Protein AF-A0A1B1I0W5-F1 (afdb_monomer_lite)

Foldseek 3Di:
DDDPVRVVVVVVVVVVVVVVVVVVVVVVVVVVVVVVVVLVLVLCVVVVDPSVPVVVVVVVVVVLVVCVVVVVVVSVVVVVVVVVVSCVVCVPSPCVVVVVVVVVVVVPPDPPDPDPDDDDDDDD

Structure (mmCIF, N/CA/C/O backbone):
data_AF-A0A1B1I0W5-F1
#
_entry.id   AF-A0A1B1I0W5-F1
#
loop_
_atom_site.group_PDB
_atom_site.id
_atom_site.type_symbol
_atom_site.label_atom_id
_atom_site.label_alt_id
_atom_site.label_comp_id
_atom_site.label_asym_id
_atom_site.label_entity_id
_atom_site.label_seq_id
_atom_site.pdbx_PDB_ins_code
_atom_site.Cartn_x
_atom_site.Cartn_y
_atom_site.Cartn_z
_atom_site.occupancy
_atom_site.B_iso_or_equiv
_atom_site.auth_seq_id
_atom_site.auth_comp_id
_atom_site.auth_asym_id
_atom_site.auth_atom_id
_atom_site.pdbx_PDB_model_num
ATOM 1 N N . MET A 1 1 ? 25.010 18.309 -41.203 1.00 55.81 1 MET A N 1
ATOM 2 C CA . MET A 1 1 ? 23.839 17.444 -40.938 1.00 55.81 1 MET A CA 1
ATOM 3 C C . MET A 1 1 ? 24.348 16.076 -40.510 1.00 55.81 1 MET A C 1
ATOM 5 O O . MET A 1 1 ? 25.310 15.611 -41.110 1.00 55.81 1 MET A O 1
ATOM 9 N N . ALA A 1 2 ? 23.800 15.475 -39.451 1.00 66.06 2 ALA A N 1
ATOM 10 C CA . ALA A 1 2 ? 24.228 14.136 -39.033 1.00 66.06 2 ALA A CA 1
ATOM 11 C C . ALA A 1 2 ? 23.873 13.107 -40.121 1.00 66.06 2 ALA A C 1
ATOM 13 O O . ALA A 1 2 ? 22.837 13.233 -40.768 1.00 66.06 2 ALA A O 1
ATOM 14 N N . SER A 1 3 ? 24.729 12.109 -40.341 1.00 87.88 3 SER A N 1
ATOM 15 C CA . SER A 1 3 ? 24.441 11.028 -41.295 1.00 87.88 3 SER A CA 1
ATOM 16 C C . SER A 1 3 ? 23.278 10.168 -40.780 1.00 87.88 3 SER A C 1
ATOM 18 O O . SER A 1 3 ? 23.165 9.957 -39.573 1.00 87.88 3 SER A O 1
ATOM 20 N N . LEU A 1 4 ? 22.436 9.638 -41.672 1.00 87.75 4 LEU A N 1
ATOM 21 C CA . LEU A 1 4 ? 21.276 8.800 -41.326 1.00 87.75 4 LEU 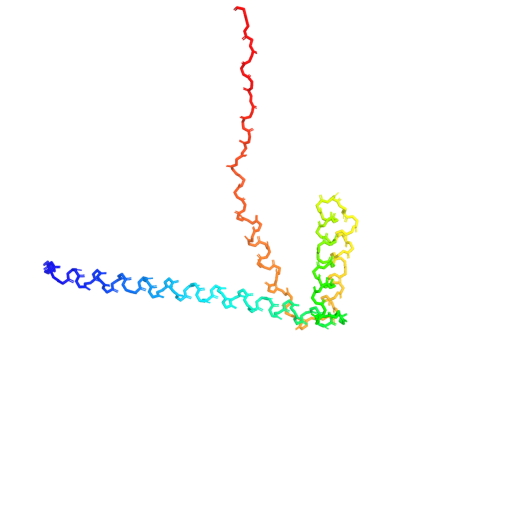A CA 1
ATOM 22 C C . LEU A 1 4 ? 21.667 7.627 -40.407 1.00 87.75 4 LEU A C 1
ATOM 24 O O . LEU A 1 4 ? 21.051 7.419 -39.366 1.00 87.75 4 LEU A O 1
ATOM 28 N N . LYS A 1 5 ? 22.814 6.993 -40.678 1.00 88.25 5 LYS A N 1
ATOM 29 C CA . LYS A 1 5 ? 23.395 5.926 -39.843 1.00 88.25 5 LYS A CA 1
ATOM 30 C C . LYS A 1 5 ? 23.762 6.388 -38.423 1.00 88.25 5 LYS A C 1
ATOM 32 O O . LYS A 1 5 ? 23.702 5.619 -37.465 1.00 88.25 5 LYS A O 1
ATOM 37 N N . GLN A 1 6 ? 24.170 7.649 -38.261 1.00 89.25 6 GLN A N 1
ATOM 38 C CA . GLN A 1 6 ? 24.437 8.231 -36.941 1.00 89.25 6 GLN A CA 1
ATOM 39 C C . GLN A 1 6 ? 23.136 8.523 -36.187 1.00 89.25 6 GLN A C 1
ATOM 41 O O . GLN A 1 6 ? 23.121 8.415 -34.961 1.00 89.25 6 GLN A O 1
ATOM 46 N N . MET A 1 7 ? 22.059 8.880 -36.893 1.00 91.88 7 MET A N 1
ATOM 47 C CA . MET A 1 7 ? 20.742 9.085 -36.288 1.00 91.88 7 MET A CA 1
ATOM 48 C C . MET A 1 7 ? 20.108 7.761 -35.853 1.00 91.88 7 MET A C 1
ATOM 50 O O . MET A 1 7 ? 19.666 7.674 -34.713 1.00 91.88 7 MET A O 1
ATOM 54 N N . GLU A 1 8 ? 20.163 6.714 -36.680 1.00 90.94 8 GLU A N 1
ATOM 55 C CA . GLU A 1 8 ? 19.688 5.364 -36.327 1.00 90.94 8 GLU A CA 1
ATOM 56 C C . GLU A 1 8 ? 20.392 4.826 -35.076 1.00 90.94 8 GLU A C 1
ATOM 58 O O . GLU A 1 8 ? 19.743 4.453 -34.101 1.00 90.94 8 GLU A O 1
ATOM 63 N N . LYS A 1 9 ? 21.729 4.905 -35.033 1.00 93.50 9 LYS A N 1
ATOM 64 C CA . LYS A 1 9 ? 22.504 4.479 -33.858 1.00 93.50 9 LYS A CA 1
ATOM 65 C C . LYS A 1 9 ? 22.151 5.279 -32.598 1.00 93.50 9 LYS A C 1
ATOM 67 O O . LYS A 1 9 ? 22.168 4.743 -31.489 1.00 93.50 9 LYS A O 1
ATOM 72 N N . ARG A 1 10 ? 21.865 6.579 -32.735 1.00 92.50 10 ARG A N 1
ATOM 73 C CA . ARG A 1 10 ? 21.409 7.413 -31.610 1.00 92.50 10 ARG A CA 1
ATOM 74 C C . ARG A 1 10 ? 20.017 6.996 -31.150 1.00 92.50 10 ARG A C 1
ATOM 76 O O . ARG A 1 10 ? 19.811 6.893 -29.945 1.00 92.50 10 ARG A O 1
ATOM 83 N N . TRP A 1 11 ? 19.108 6.725 -32.079 1.00 93.75 11 TRP A N 1
ATOM 84 C CA . TRP A 1 11 ? 17.753 6.277 -31.777 1.00 93.75 11 TRP A CA 1
ATOM 85 C C . TRP A 1 11 ? 17.746 4.930 -31.046 1.00 93.75 11 TRP A C 1
ATOM 87 O O . TRP A 1 11 ? 17.130 4.821 -29.989 1.00 93.75 11 TRP A O 1
ATOM 97 N N . GLU A 1 12 ? 18.512 3.942 -31.516 1.00 94.44 12 GLU A N 1
ATOM 98 C CA . GLU A 1 12 ? 18.644 2.644 -30.838 1.00 94.44 12 GLU A CA 1
ATOM 99 C C . GLU A 1 12 ? 19.188 2.788 -29.412 1.00 94.44 12 GLU A C 1
ATOM 101 O O . GLU A 1 12 ? 18.680 2.173 -28.474 1.00 94.44 12 GLU A O 1
ATOM 106 N N . ASN A 1 13 ? 20.205 3.634 -29.225 1.00 95.69 13 ASN A N 1
ATOM 107 C CA . ASN A 1 13 ? 20.758 3.900 -27.900 1.00 95.69 13 ASN A CA 1
ATOM 108 C C . ASN A 1 13 ? 19.749 4.592 -26.977 1.00 95.69 13 ASN A C 1
ATOM 110 O O . ASN A 1 13 ? 19.685 4.258 -25.795 1.00 95.69 13 ASN A O 1
ATOM 114 N N . LEU A 1 14 ? 18.975 5.552 -27.489 1.00 94.56 14 LEU A N 1
ATOM 115 C CA . LEU A 1 14 ? 17.928 6.220 -26.713 1.00 94.56 14 LEU A CA 1
ATOM 116 C C . LEU A 1 14 ? 16.825 5.237 -26.317 1.00 94.56 14 LEU A C 1
ATOM 118 O O . LEU A 1 14 ? 16.438 5.206 -25.152 1.00 94.56 14 LEU A O 1
ATOM 122 N N . ARG A 1 15 ? 16.398 4.377 -27.244 1.00 95.19 15 ARG A N 1
ATOM 123 C CA . ARG A 1 15 ? 15.404 3.337 -26.976 1.00 95.19 15 ARG A CA 1
ATOM 124 C C . ARG A 1 15 ? 15.870 2.364 -25.893 1.00 95.19 15 ARG A C 1
ATOM 126 O O . ARG A 1 15 ? 15.134 2.123 -24.943 1.00 95.19 15 ARG A O 1
ATOM 133 N N . ARG A 1 16 ? 17.114 1.876 -25.963 1.00 95.62 16 ARG A N 1
ATOM 134 C CA . ARG A 1 16 ? 17.682 1.004 -24.916 1.00 95.62 16 ARG A CA 1
ATOM 135 C C . ARG A 1 16 ? 17.720 1.681 -23.547 1.00 95.62 16 ARG A C 1
ATOM 137 O O . ARG A 1 16 ? 17.417 1.045 -22.545 1.00 95.62 16 ARG A O 1
ATOM 144 N N . LYS A 1 17 ? 18.077 2.970 -23.493 1.00 95.19 17 LYS A N 1
ATOM 145 C CA . LYS A 1 17 ? 18.058 3.740 -22.239 1.00 95.19 17 LYS A CA 1
ATOM 146 C C . LYS A 1 17 ? 16.642 3.887 -21.687 1.00 95.19 17 LYS A C 1
ATOM 148 O O . LYS A 1 17 ? 16.456 3.745 -20.486 1.00 95.19 17 LYS A O 1
ATOM 153 N N . GLN A 1 18 ? 15.658 4.133 -22.550 1.00 95.25 18 GLN A N 1
ATOM 154 C CA . GLN A 1 18 ? 14.255 4.211 -22.152 1.00 95.25 18 GLN A CA 1
ATOM 155 C C . GLN A 1 18 ? 13.754 2.872 -21.596 1.00 95.25 18 GLN A C 1
ATOM 157 O O . GLN A 1 18 ? 13.120 2.850 -20.545 1.00 95.25 18 GLN A O 1
ATOM 162 N N . GLU A 1 19 ? 14.069 1.757 -22.256 1.00 96.31 19 GLU A N 1
ATOM 163 C CA . GLU A 1 19 ? 13.698 0.414 -21.795 1.00 96.31 19 GLU A CA 1
ATOM 164 C C . GLU A 1 19 ? 14.352 0.077 -20.444 1.00 96.31 19 GLU A C 1
ATOM 166 O O . GLU A 1 19 ? 13.673 -0.416 -19.542 1.00 96.31 19 GLU A O 1
ATOM 171 N N . ALA A 1 20 ? 15.636 0.403 -20.262 1.00 95.88 20 ALA A N 1
ATOM 172 C CA . ALA A 1 20 ? 16.333 0.225 -18.987 1.00 95.88 20 ALA A CA 1
ATOM 173 C C . ALA A 1 20 ? 15.700 1.066 -17.866 1.00 95.88 20 ALA A C 1
ATOM 175 O O . ALA A 1 20 ? 15.4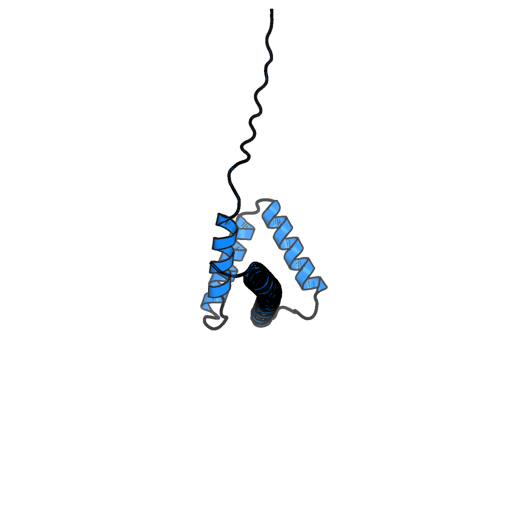08 0.544 -16.792 1.00 95.88 20 ALA A O 1
ATOM 176 N N . LEU A 1 21 ? 15.402 2.339 -18.142 1.00 95.31 21 LEU A N 1
ATOM 177 C CA . LEU A 1 21 ? 14.762 3.232 -17.178 1.00 95.31 21 LEU A CA 1
ATOM 178 C C . LEU A 1 21 ? 13.364 2.734 -16.786 1.00 95.31 21 LEU A C 1
ATOM 180 O O . LEU A 1 21 ? 13.017 2.725 -15.610 1.00 95.31 21 LEU A O 1
ATOM 184 N N . GLN A 1 22 ? 12.576 2.231 -17.739 1.00 94.19 22 GLN A N 1
ATOM 185 C CA . GLN A 1 22 ? 11.277 1.621 -17.438 1.00 94.19 22 GLN A CA 1
ATOM 186 C C . GLN A 1 22 ? 11.402 0.370 -16.559 1.00 94.19 22 GLN A C 1
ATOM 188 O O . GLN A 1 22 ? 10.558 0.140 -15.689 1.00 94.19 22 GLN A O 1
ATOM 193 N N . GLN A 1 23 ? 12.428 -0.457 -16.771 1.00 95.06 23 GLN A N 1
ATOM 194 C CA . GLN A 1 23 ? 12.684 -1.618 -15.918 1.00 95.06 23 GLN A CA 1
ATOM 195 C C . GLN A 1 23 ? 13.093 -1.202 -14.502 1.00 95.06 23 GLN A C 1
ATOM 197 O O . GLN A 1 23 ? 12.589 -1.781 -13.538 1.00 95.06 23 GLN A O 1
ATOM 202 N N . GLU A 1 24 ? 13.942 -0.182 -14.366 1.00 94.69 24 GLU A N 1
ATOM 203 C CA . GLU A 1 24 ? 14.305 0.379 -13.065 1.00 94.69 24 GLU A CA 1
ATOM 204 C C . GLU A 1 24 ? 13.087 0.949 -12.344 1.00 94.69 24 GLU A C 1
ATOM 206 O O . GLU A 1 24 ? 12.851 0.581 -11.198 1.00 94.69 24 GLU A O 1
ATOM 211 N N . MET A 1 25 ? 12.239 1.730 -13.020 1.00 93.44 25 MET A N 1
ATOM 212 C CA . MET A 1 25 ? 10.996 2.241 -12.429 1.00 93.44 25 MET A CA 1
ATOM 213 C C . MET A 1 25 ? 10.091 1.111 -11.923 1.00 93.44 25 MET A C 1
ATOM 215 O O . MET A 1 25 ? 9.594 1.172 -10.798 1.00 93.44 25 MET A O 1
ATOM 219 N N . LYS A 1 26 ? 9.911 0.042 -12.712 1.00 93.88 26 LYS A N 1
ATOM 220 C CA . LYS A 1 26 ? 9.132 -1.135 -12.287 1.00 93.88 26 LYS A CA 1
ATOM 221 C C . LYS A 1 26 ? 9.741 -1.814 -11.061 1.00 93.88 26 LYS A C 1
ATOM 223 O O . LYS A 1 26 ? 9.007 -2.250 -10.177 1.00 93.88 26 LYS A O 1
ATOM 228 N N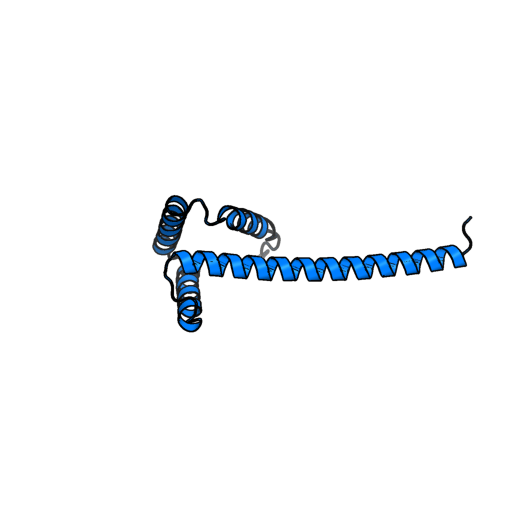 . LYS A 1 27 ? 11.069 -1.927 -11.007 1.00 95.25 27 LYS A N 1
ATOM 229 C CA . LYS A 1 27 ? 11.783 -2.520 -9.872 1.00 95.25 27 LYS A CA 1
ATOM 230 C C . LYS A 1 27 ? 11.647 -1.655 -8.621 1.00 95.25 27 LYS A C 1
ATOM 232 O O . LYS A 1 27 ? 11.313 -2.185 -7.568 1.00 95.25 27 LYS A O 1
ATOM 237 N N . THR A 1 28 ? 11.851 -0.347 -8.741 1.00 93.25 28 THR A N 1
ATOM 238 C CA . THR A 1 28 ? 11.701 0.603 -7.634 1.00 93.25 28 THR A CA 1
ATOM 239 C C . THR A 1 28 ? 10.280 0.573 -7.091 1.00 93.25 28 THR A C 1
ATOM 241 O O . THR A 1 28 ? 10.116 0.434 -5.886 1.00 93.25 28 THR A O 1
ATOM 244 N N . LYS A 1 29 ? 9.257 0.567 -7.958 1.00 88.94 29 LYS A N 1
ATOM 245 C CA . LYS A 1 29 ? 7.856 0.426 -7.534 1.00 88.94 29 LYS A CA 1
ATOM 246 C C . LYS A 1 29 ? 7.626 -0.831 -6.693 1.00 88.94 29 LYS A C 1
ATOM 248 O O . LYS A 1 29 ? 7.117 -0.736 -5.583 1.00 88.94 29 LYS A O 1
ATOM 253 N N . ARG A 1 30 ? 8.074 -1.994 -7.175 1.00 91.50 30 ARG A N 1
ATOM 254 C CA . ARG A 1 30 ? 7.964 -3.256 -6.419 1.00 91.50 30 ARG A CA 1
ATOM 255 C C . ARG A 1 30 ? 8.706 -3.205 -5.085 1.00 91.50 30 ARG A C 1
ATOM 257 O O . ARG A 1 30 ? 8.219 -3.734 -4.095 1.00 91.50 30 ARG A O 1
ATOM 264 N N . ASN A 1 31 ? 9.882 -2.583 -5.052 1.00 91.19 31 ASN A N 1
ATOM 265 C CA . ASN A 1 31 ? 10.650 -2.447 -3.818 1.00 91.19 31 ASN A CA 1
ATOM 266 C C . ASN A 1 31 ? 9.930 -1.554 -2.799 1.00 91.19 31 ASN A C 1
ATOM 268 O O . ASN A 1 31 ? 9.906 -1.908 -1.624 1.00 91.19 31 ASN A O 1
ATOM 272 N N . MET A 1 32 ? 9.313 -0.454 -3.245 1.00 86.75 32 MET A N 1
ATOM 273 C CA . MET A 1 32 ? 8.494 0.409 -2.386 1.00 86.75 32 MET A CA 1
ATOM 274 C C . MET A 1 32 ? 7.291 -0.354 -1.821 1.00 86.75 32 MET A C 1
ATOM 276 O O . MET A 1 32 ? 7.079 -0.337 -0.614 1.00 86.75 32 MET A O 1
ATOM 280 N N . GLU A 1 33 ? 6.566 -1.114 -2.650 1.00 84.69 33 GLU A N 1
ATOM 281 C CA . GLU A 1 33 ? 5.434 -1.947 -2.202 1.00 84.69 33 GLU A CA 1
ATOM 282 C C . GLU A 1 33 ? 5.855 -2.979 -1.135 1.00 84.69 33 GLU A C 1
ATOM 284 O O . GLU A 1 33 ? 5.183 -3.155 -0.112 1.00 84.69 33 GLU A O 1
ATOM 289 N N . VAL A 1 34 ? 6.998 -3.644 -1.339 1.00 87.81 34 VAL A N 1
ATOM 290 C CA . VAL A 1 34 ? 7.557 -4.605 -0.374 1.00 87.81 34 VAL A CA 1
ATOM 291 C C . VAL A 1 34 ? 7.972 -3.912 0.922 1.00 87.81 34 VAL A C 1
ATOM 293 O O . VAL A 1 34 ? 7.684 -4.423 2.004 1.00 87.81 34 VAL A O 1
ATOM 296 N N . GLN A 1 35 ? 8.633 -2.757 0.835 1.00 86.31 35 GLN A N 1
ATOM 297 C CA . GLN A 1 35 ? 9.050 -1.996 2.009 1.00 86.31 35 GLN A CA 1
ATOM 298 C C . GLN A 1 35 ? 7.836 -1.531 2.819 1.00 86.31 35 GLN A C 1
ATOM 300 O O . GLN A 1 35 ? 7.765 -1.830 4.010 1.00 86.31 35 GLN A O 1
ATOM 305 N N . ARG A 1 36 ? 6.824 -0.956 2.160 1.00 83.75 36 ARG A N 1
ATOM 306 C CA . ARG A 1 36 ? 5.559 -0.562 2.788 1.00 83.75 36 ARG A CA 1
ATOM 307 C C . ARG A 1 36 ? 4.896 -1.731 3.518 1.00 83.75 36 ARG A C 1
ATOM 309 O O . ARG A 1 36 ? 4.496 -1.602 4.672 1.00 83.75 36 ARG A O 1
ATOM 316 N N . THR A 1 37 ? 4.836 -2.902 2.883 1.00 84.50 37 THR A N 1
ATOM 317 C CA . THR A 1 37 ? 4.277 -4.119 3.499 1.00 84.50 37 THR A CA 1
ATOM 318 C C . THR A 1 37 ? 5.070 -4.549 4.739 1.00 84.50 37 THR A C 1
ATOM 320 O O . THR A 1 37 ? 4.489 -4.904 5.768 1.00 84.50 37 THR A O 1
ATOM 323 N N . ASN A 1 38 ? 6.402 -4.494 4.670 1.00 86.69 38 ASN A N 1
ATOM 324 C CA . ASN A 1 38 ? 7.273 -4.836 5.794 1.00 86.69 38 ASN A CA 1
ATOM 325 C C . ASN A 1 38 ? 7.113 -3.869 6.970 1.00 86.69 38 ASN A C 1
ATOM 327 O O . ASN A 1 38 ? 7.136 -4.303 8.126 1.00 86.69 38 ASN A O 1
ATOM 331 N N . ASP A 1 39 ? 6.943 -2.583 6.682 1.00 85.44 39 ASP A N 1
ATOM 332 C CA . ASP A 1 39 ? 6.776 -1.541 7.689 1.00 85.44 39 ASP A CA 1
ATOM 333 C C . ASP A 1 39 ? 5.420 -1.669 8.391 1.00 85.44 39 ASP A C 1
ATOM 335 O O . ASP A 1 39 ? 5.386 -1.719 9.623 1.00 85.44 39 ASP A O 1
ATOM 339 N N . ILE A 1 40 ? 4.336 -1.929 7.648 1.00 85.44 40 ILE A N 1
ATOM 340 C CA . ILE A 1 40 ? 3.031 -2.297 8.229 1.00 85.44 40 ILE A CA 1
ATOM 341 C C . ILE A 1 40 ? 3.182 -3.516 9.146 1.00 85.44 40 ILE A C 1
ATOM 343 O O . ILE A 1 40 ? 2.766 -3.493 10.305 1.00 85.44 40 ILE A O 1
ATOM 347 N N . GLY A 1 41 ? 3.836 -4.580 8.672 1.00 84.75 41 GLY A N 1
ATOM 348 C CA . GLY A 1 41 ? 4.046 -5.789 9.469 1.00 84.75 41 GLY A CA 1
ATOM 349 C C . GLY A 1 41 ? 4.906 -5.561 10.719 1.00 84.75 41 GLY A C 1
ATOM 350 O O . GLY A 1 41 ? 4.787 -6.298 11.701 1.00 84.75 41 GLY A O 1
ATOM 351 N N . ARG A 1 42 ? 5.795 -4.564 10.715 1.00 86.19 42 ARG A N 1
ATOM 352 C CA . ARG A 1 42 ? 6.588 -4.155 11.884 1.00 86.19 42 ARG A CA 1
ATOM 353 C C . ARG A 1 42 ? 5.735 -3.388 12.891 1.00 86.19 42 ARG A C 1
ATOM 355 O O . ARG A 1 42 ? 5.816 -3.683 14.080 1.00 86.19 42 ARG A O 1
ATOM 362 N N . ILE A 1 43 ? 4.902 -2.465 12.416 1.00 87.75 43 ILE A N 1
ATOM 363 C CA . ILE A 1 43 ? 3.978 -1.680 13.241 1.00 87.75 43 ILE A CA 1
ATOM 364 C C . ILE A 1 43 ? 2.963 -2.599 13.926 1.00 87.75 43 ILE A C 1
ATOM 366 O O . ILE A 1 43 ? 2.824 -2.553 15.145 1.00 87.75 43 ILE A O 1
ATOM 370 N N . ILE A 1 44 ? 2.333 -3.512 13.182 1.00 86.56 44 ILE A N 1
ATOM 371 C CA . ILE A 1 44 ? 1.356 -4.459 13.743 1.00 86.56 44 ILE A CA 1
ATOM 372 C C . ILE A 1 44 ? 2.005 -5.362 14.806 1.00 86.56 44 ILE A C 1
ATOM 374 O O . ILE A 1 44 ? 1.381 -5.691 15.807 1.00 86.56 44 ILE A O 1
ATOM 378 N N . ARG A 1 45 ? 3.286 -5.727 14.667 1.00 85.94 45 ARG A N 1
ATOM 379 C CA . ARG A 1 45 ? 3.993 -6.474 15.724 1.00 85.94 45 ARG A CA 1
ATOM 380 C C . ARG A 1 45 ? 4.129 -5.688 17.026 1.00 85.94 45 ARG A C 1
ATOM 382 O O . ARG A 1 45 ? 4.066 -6.302 18.088 1.00 85.94 45 ARG A O 1
ATOM 389 N N . LYS A 1 46 ? 4.287 -4.359 16.965 1.00 85.44 46 LYS A N 1
ATOM 390 C CA . LYS A 1 46 ? 4.365 -3.506 18.164 1.00 85.44 46 LYS A CA 1
ATOM 391 C C . LYS A 1 46 ? 3.056 -3.517 18.968 1.00 85.44 46 LYS A C 1
ATOM 393 O O . LYS A 1 46 ? 3.110 -3.325 20.175 1.00 85.44 46 LYS A O 1
ATOM 398 N N . THR A 1 47 ? 1.910 -3.818 18.348 1.00 84.62 47 THR A N 1
ATOM 399 C CA . THR A 1 47 ? 0.614 -3.914 19.050 1.00 84.62 47 THR A CA 1
ATOM 400 C C . THR A 1 47 ? 0.413 -5.244 19.790 1.00 84.62 47 THR A C 1
ATOM 402 O O . THR A 1 47 ? -0.595 -5.425 20.467 1.00 84.62 47 THR A O 1
ATOM 405 N N . GLY A 1 48 ? 1.342 -6.201 19.656 1.00 85.69 48 GLY A N 1
ATOM 406 C CA . GLY A 1 48 ? 1.192 -7.556 20.198 1.00 85.69 48 GLY A CA 1
ATOM 407 C C . GLY A 1 48 ? 0.255 -8.452 19.380 1.00 85.69 48 GLY A C 1
ATOM 408 O O . GLY A 1 48 ? -0.040 -9.575 19.791 1.00 85.69 48 GLY A O 1
ATOM 409 N N . PHE A 1 49 ? -0.204 -7.987 18.215 1.00 85.25 49 PHE A N 1
ATOM 410 C CA . PHE A 1 49 ? -1.069 -8.768 17.342 1.00 85.25 49 PHE A CA 1
ATOM 411 C C . PHE A 1 49 ? -0.329 -10.002 16.786 1.00 85.25 49 PHE A C 1
ATOM 413 O O . PHE A 1 49 ? 0.840 -9.900 16.392 1.00 85.25 49 PHE A O 1
ATOM 420 N N . PRO A 1 50 ? -0.984 -11.176 16.699 1.00 82.12 50 PRO A N 1
ATOM 421 C CA . PRO A 1 50 ? -0.354 -12.412 16.242 1.00 82.12 50 PRO A CA 1
ATOM 422 C C . PRO A 1 50 ? -0.165 -12.425 14.715 1.00 82.12 50 PRO A C 1
ATOM 424 O O . PRO A 1 50 ? -0.834 -13.166 13.998 1.00 82.12 50 PRO A O 1
ATOM 427 N N . VAL A 1 51 ? 0.784 -11.636 14.202 1.00 78.50 51 VAL A N 1
ATOM 428 C CA . VAL A 1 51 ? 1.050 -11.471 12.755 1.00 78.50 51 VAL A CA 1
ATOM 429 C C . VAL A 1 51 ? 1.401 -12.765 12.020 1.00 78.50 51 VAL A C 1
ATOM 431 O O . VAL A 1 51 ? 1.232 -12.851 10.811 1.00 78.50 51 VAL A O 1
ATOM 434 N N . HIS A 1 52 ? 1.883 -13.784 12.734 1.00 82.31 52 HIS A N 1
ATOM 435 C CA . HIS A 1 52 ? 2.181 -15.094 12.152 1.00 82.31 52 HIS A CA 1
ATOM 436 C C . HIS A 1 52 ? 0.912 -15.886 11.812 1.00 82.31 52 HIS A C 1
ATOM 438 O O . HIS A 1 52 ? 0.965 -16.814 11.008 1.00 82.31 52 HIS A O 1
ATOM 444 N N . ASN A 1 53 ? -0.233 -15.511 12.389 1.00 87.44 53 ASN A N 1
ATOM 445 C CA . ASN A 1 53 ? -1.528 -16.062 12.028 1.00 87.44 53 ASN A CA 1
ATOM 446 C C . ASN A 1 53 ? -2.217 -15.154 11.000 1.00 87.44 53 ASN A C 1
ATOM 448 O O . ASN A 1 53 ? -3.052 -14.308 11.328 1.00 87.44 53 ASN A O 1
ATOM 452 N N . MET A 1 54 ? -1.862 -15.364 9.732 1.00 85.12 54 MET A N 1
ATOM 453 C CA . MET A 1 54 ? -2.390 -14.581 8.612 1.00 85.12 54 MET A CA 1
ATOM 454 C C . MET A 1 54 ? -3.915 -14.648 8.490 1.00 85.12 54 MET A C 1
ATOM 456 O O . MET A 1 54 ? -4.524 -13.668 8.075 1.00 85.12 54 MET A O 1
ATOM 460 N N . ALA A 1 55 ? -4.543 -15.762 8.877 1.00 90.00 55 ALA A N 1
ATOM 461 C CA . ALA A 1 55 ? -5.997 -15.900 8.818 1.00 90.00 55 ALA A CA 1
ATOM 462 C C . ALA A 1 55 ? -6.699 -14.916 9.766 1.00 90.00 55 ALA A C 1
ATOM 464 O O . ALA A 1 55 ? -7.692 -14.303 9.383 1.00 90.00 55 ALA A O 1
ATOM 465 N N . ILE A 1 56 ? -6.153 -14.713 10.971 1.00 88.94 56 ILE A N 1
ATOM 466 C CA . ILE A 1 56 ? -6.693 -13.742 11.933 1.00 88.94 56 ILE A CA 1
ATOM 467 C C . ILE A 1 56 ? -6.470 -12.314 11.431 1.00 88.94 56 ILE A C 1
ATOM 469 O O . ILE A 1 56 ? -7.388 -11.502 11.503 1.00 88.94 56 ILE A O 1
ATOM 473 N N . LEU A 1 57 ? -5.284 -12.009 10.889 1.00 88.00 57 L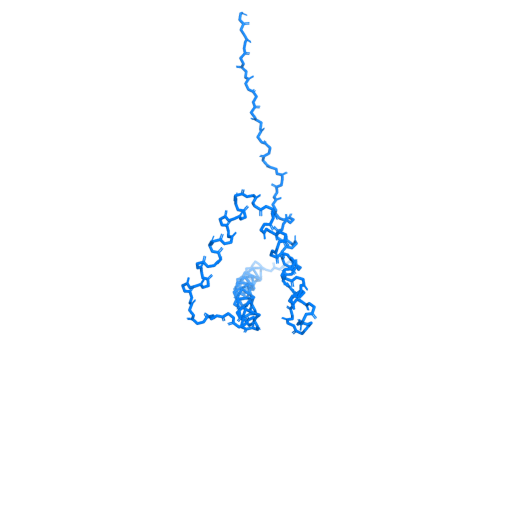EU A N 1
ATOM 474 C CA . LEU A 1 57 ? -4.996 -10.680 10.340 1.00 88.00 57 LEU A CA 1
ATOM 475 C C . LEU A 1 57 ? -5.951 -10.328 9.194 1.00 88.00 57 LEU A C 1
ATOM 477 O O . LEU A 1 57 ? -6.584 -9.276 9.217 1.00 88.00 57 LEU A O 1
ATOM 481 N N . ILE A 1 58 ? -6.080 -11.226 8.215 1.00 90.50 58 ILE A N 1
ATOM 482 C CA . ILE A 1 58 ? -6.973 -11.035 7.069 1.00 90.50 58 ILE A CA 1
ATOM 483 C C . ILE A 1 58 ? -8.424 -10.941 7.546 1.00 90.50 58 ILE A C 1
ATOM 485 O O . ILE A 1 58 ? -9.134 -10.036 7.123 1.00 90.50 58 ILE A O 1
ATOM 489 N N . GLY A 1 59 ? -8.855 -11.814 8.462 1.00 93.69 59 GLY A N 1
ATOM 490 C CA . GLY A 1 59 ? -10.207 -11.772 9.022 1.00 93.69 59 GLY A CA 1
ATOM 491 C C . GLY A 1 59 ? -10.527 -10.445 9.715 1.00 93.69 59 GLY A C 1
ATOM 492 O O . GLY A 1 59 ? -11.592 -9.879 9.482 1.00 93.69 59 GLY A O 1
ATOM 493 N N . ALA A 1 60 ? -9.594 -9.904 10.505 1.00 90.88 60 ALA A N 1
ATOM 494 C CA . ALA A 1 60 ? -9.756 -8.606 11.158 1.00 90.88 60 ALA A CA 1
ATOM 495 C C . ALA A 1 60 ? -9.861 -7.452 10.145 1.00 90.88 60 ALA A C 1
ATOM 497 O O . ALA A 1 60 ? -10.715 -6.580 10.301 1.00 90.88 60 ALA A O 1
ATOM 498 N N . LEU A 1 61 ? -9.035 -7.468 9.091 1.00 91.19 61 LEU A N 1
ATOM 499 C CA . LEU A 1 61 ? -9.075 -6.464 8.022 1.00 91.19 61 LEU A CA 1
ATOM 500 C C . LEU A 1 61 ? -10.383 -6.523 7.223 1.00 91.19 61 LEU A C 1
ATOM 502 O O . LEU A 1 61 ? -10.977 -5.483 6.950 1.00 91.19 61 LEU A O 1
ATOM 506 N N . VAL A 1 62 ? -10.853 -7.725 6.878 1.00 95.62 62 VAL A N 1
ATOM 507 C CA . VAL A 1 62 ? -12.130 -7.919 6.173 1.00 95.62 62 VAL A CA 1
ATOM 508 C C . VAL A 1 62 ? -13.296 -7.430 7.030 1.00 95.62 62 VAL A C 1
ATOM 510 O O . VAL A 1 62 ? -14.113 -6.654 6.545 1.00 95.62 62 VAL A O 1
ATOM 513 N N . HIS A 1 63 ? -13.330 -7.790 8.314 1.00 94.00 63 HIS A N 1
ATOM 514 C CA . HIS A 1 63 ? -14.371 -7.317 9.227 1.00 94.00 63 HIS A CA 1
ATOM 515 C C . HIS A 1 63 ? -14.366 -5.785 9.370 1.00 94.00 63 HIS A C 1
ATOM 517 O O . HIS A 1 63 ? -15.421 -5.155 9.362 1.00 94.00 63 HIS A O 1
ATOM 523 N N . ALA A 1 64 ? -13.188 -5.158 9.472 1.00 92.06 64 ALA A N 1
ATOM 524 C CA . ALA A 1 64 ? -13.086 -3.698 9.511 1.00 92.06 64 ALA A CA 1
ATOM 525 C C . ALA A 1 64 ? -13.597 -3.053 8.211 1.00 92.06 64 ALA A C 1
ATOM 527 O O . ALA A 1 64 ? -14.324 -2.063 8.264 1.00 92.06 64 ALA A O 1
ATOM 528 N N . LYS A 1 65 ? -13.279 -3.639 7.049 1.00 93.69 65 LYS A N 1
ATOM 529 C CA . LYS A 1 65 ? -13.780 -3.181 5.746 1.00 93.69 65 LYS A CA 1
ATOM 530 C C . LYS A 1 65 ? -15.307 -3.221 5.678 1.00 93.69 65 LYS A C 1
ATOM 532 O O . LYS A 1 65 ? -15.909 -2.244 5.256 1.00 93.69 65 LYS A O 1
ATOM 537 N N . GLU A 1 66 ? -15.934 -4.310 6.120 1.00 95.56 66 GLU A N 1
ATOM 538 C CA . GLU A 1 66 ? -17.400 -4.439 6.123 1.00 95.56 66 GLU A CA 1
ATOM 539 C C . GLU A 1 66 ? -18.078 -3.329 6.939 1.00 95.56 66 GLU A C 1
ATOM 541 O O . GLU A 1 66 ? -19.102 -2.790 6.525 1.00 95.56 66 GLU A O 1
ATOM 546 N N . ARG A 1 67 ? -17.487 -2.943 8.078 1.00 93.00 67 ARG A N 1
ATOM 547 C CA . ARG A 1 67 ? -17.971 -1.825 8.905 1.00 93.00 67 ARG A CA 1
ATOM 548 C C . ARG A 1 67 ? -17.826 -0.481 8.204 1.00 93.00 67 ARG A C 1
ATOM 550 O O . ARG A 1 67 ? -18.727 0.351 8.292 1.00 93.00 67 ARG A O 1
ATOM 557 N N . ILE A 1 68 ? -16.711 -0.285 7.503 1.00 91.06 68 ILE A N 1
ATOM 558 C CA . ILE A 1 68 ? -16.462 0.932 6.731 1.00 91.06 68 ILE A CA 1
ATOM 559 C C . ILE A 1 68 ? -17.479 1.059 5.594 1.00 91.06 68 ILE A C 1
ATOM 561 O O . ILE A 1 68 ? -18.126 2.096 5.471 1.00 91.06 68 ILE A O 1
ATOM 565 N N . ASP A 1 69 ? -17.674 -0.008 4.819 1.00 91.94 69 ASP A N 1
ATOM 566 C CA . ASP A 1 69 ? -18.630 -0.033 3.706 1.00 91.94 69 ASP A CA 1
ATOM 567 C C . ASP A 1 69 ? -20.077 0.166 4.182 1.00 91.94 69 ASP A C 1
ATOM 569 O O . ASP A 1 69 ? -20.893 0.751 3.472 1.00 91.94 69 ASP A O 1
ATOM 573 N N . ALA A 1 70 ? -20.400 -0.296 5.394 1.00 94.50 70 ALA A N 1
ATOM 574 C CA . ALA A 1 70 ? -21.702 -0.091 6.022 1.00 94.50 70 ALA A CA 1
ATOM 575 C C . ALA A 1 70 ? -21.923 1.342 6.550 1.00 94.50 70 ALA A C 1
ATOM 577 O O . ALA A 1 70 ? -23.013 1.637 7.042 1.00 94.50 70 ALA A O 1
ATOM 578 N N . GLY A 1 71 ? -20.920 2.225 6.479 1.00 92.56 71 GLY A N 1
ATOM 579 C CA . GLY A 1 71 ? -21.016 3.596 6.985 1.00 92.56 71 GLY A CA 1
ATOM 580 C C . GLY A 1 71 ? -21.064 3.683 8.514 1.00 92.56 71 GLY A C 1
ATOM 581 O O . GLY A 1 71 ? -21.663 4.605 9.064 1.00 92.56 71 GLY A O 1
ATOM 582 N N . ASP A 1 72 ? -20.464 2.721 9.223 1.00 93.25 72 ASP A N 1
ATOM 583 C CA . ASP A 1 72 ? -20.421 2.689 10.690 1.00 93.25 72 ASP A CA 1
ATOM 584 C C . ASP A 1 72 ? -19.416 3.728 11.227 1.00 93.25 72 ASP A C 1
ATOM 586 O O . ASP A 1 72 ? -18.288 3.413 11.617 1.00 93.25 72 ASP A O 1
ATOM 590 N N . HIS A 1 73 ? -19.824 5.000 11.212 1.00 90.56 73 HIS A N 1
ATOM 591 C CA . HIS A 1 73 ? -18.987 6.136 11.609 1.00 90.56 73 HIS A CA 1
ATOM 592 C C . HIS A 1 73 ? -18.470 6.023 13.046 1.00 90.56 73 HIS A C 1
ATOM 594 O O . HIS A 1 73 ? -17.323 6.364 13.314 1.00 90.56 73 HIS A O 1
ATOM 600 N N . GLN A 1 74 ? -19.270 5.468 13.962 1.00 93.69 74 GLN A N 1
ATOM 601 C CA . GLN A 1 74 ? -18.843 5.258 15.344 1.00 93.69 74 GLN A CA 1
ATOM 602 C C . GLN A 1 74 ? -17.635 4.315 15.417 1.00 93.69 74 GLN A C 1
ATOM 604 O O . GLN A 1 74 ? -16.692 4.560 16.171 1.00 93.69 74 GLN A O 1
ATOM 609 N N . THR A 1 75 ? -17.657 3.237 14.634 1.00 91.25 75 THR A N 1
ATOM 610 C CA . THR A 1 75 ? -16.540 2.295 14.543 1.00 91.25 75 THR A CA 1
ATOM 611 C C . THR A 1 75 ? -15.313 2.944 13.890 1.00 91.25 75 THR A C 1
ATOM 613 O O . THR A 1 75 ? -14.194 2.749 14.367 1.00 91.25 75 THR A O 1
ATOM 616 N N . MET A 1 76 ? -15.498 3.770 12.854 1.00 90.56 76 MET A N 1
ATOM 617 C CA . MET A 1 76 ? -14.402 4.525 12.228 1.00 90.56 76 MET A CA 1
ATOM 618 C C . MET A 1 76 ? -13.731 5.493 13.213 1.00 90.56 76 MET A C 1
ATOM 620 O O . MET A 1 76 ? -12.505 5.493 13.333 1.00 90.56 76 MET A O 1
ATOM 624 N N . ASP A 1 77 ? -14.515 6.261 13.972 1.00 92.69 77 ASP A N 1
ATOM 625 C CA . ASP A 1 77 ? -14.003 7.203 14.976 1.00 92.69 77 ASP A CA 1
ATOM 626 C C . ASP A 1 77 ? -13.210 6.485 16.076 1.00 92.69 77 ASP A C 1
ATOM 628 O O . ASP A 1 77 ? -12.180 6.980 16.552 1.00 92.69 77 ASP A O 1
ATOM 632 N N . GLN A 1 78 ? -13.648 5.281 16.460 1.00 93.88 78 GLN A N 1
ATOM 633 C CA . GLN A 1 78 ? -12.901 4.428 17.384 1.00 93.88 78 GLN A CA 1
ATOM 634 C C . GLN A 1 78 ? -11.560 3.994 16.789 1.00 93.88 78 GLN A C 1
ATOM 636 O O . GLN A 1 78 ? -10.546 4.070 17.481 1.00 93.88 78 GLN A O 1
ATOM 641 N N . TYR A 1 79 ? -11.522 3.586 15.516 1.00 91.31 79 TYR A N 1
ATOM 642 C CA . TYR A 1 79 ? -10.271 3.223 14.844 1.00 91.31 79 TYR A CA 1
ATOM 643 C C . TYR A 1 79 ? -9.287 4.393 14.789 1.00 91.31 79 TYR A C 1
ATOM 645 O O . TYR A 1 79 ? -8.115 4.211 15.124 1.00 91.31 79 TYR A O 1
ATOM 653 N N . ILE A 1 80 ? -9.764 5.595 14.450 1.00 90.12 80 ILE A N 1
ATOM 654 C CA . ILE A 1 80 ? -8.950 6.818 14.445 1.00 90.12 80 ILE A CA 1
ATOM 655 C C . ILE A 1 80 ? -8.411 7.098 15.852 1.00 90.12 80 ILE A C 1
ATOM 657 O O . ILE A 1 80 ? -7.211 7.290 16.029 1.00 90.12 80 ILE A O 1
ATOM 661 N N . SER A 1 81 ? -9.268 7.030 16.873 1.00 91.88 81 SER A N 1
ATOM 662 C CA . SER A 1 81 ? -8.868 7.260 18.267 1.00 91.88 81 SER A CA 1
ATOM 663 C C . SER A 1 81 ? -7.807 6.258 18.742 1.00 91.88 81 SER A C 1
ATOM 665 O O . SER A 1 81 ? -6.825 6.640 19.384 1.00 91.88 81 SER A O 1
ATOM 667 N N . CYS A 1 82 ? -7.972 4.972 18.410 1.00 90.56 82 CYS A N 1
ATOM 668 C CA . CYS A 1 82 ? -6.987 3.931 18.707 1.00 90.56 82 CYS A CA 1
ATOM 669 C C . CYS A 1 82 ? -5.650 4.203 18.010 1.00 90.56 82 CYS A C 1
ATOM 671 O O . CYS A 1 82 ? -4.600 4.055 18.635 1.00 90.56 82 CYS A O 1
ATOM 673 N N . TYR A 1 83 ? -5.686 4.633 16.748 1.00 88.56 83 TYR A N 1
ATOM 674 C CA . TYR A 1 83 ? -4.495 4.987 15.985 1.00 88.56 83 TYR A CA 1
ATOM 675 C C . TYR A 1 83 ? -3.756 6.188 16.590 1.00 88.56 83 TYR A C 1
ATOM 677 O O . TYR A 1 83 ? -2.557 6.098 16.848 1.00 88.56 83 TYR A O 1
ATOM 685 N N . THR A 1 84 ? -4.459 7.283 16.896 1.00 88.62 84 THR A N 1
ATOM 686 C CA . THR A 1 84 ? -3.859 8.480 17.508 1.00 88.62 84 THR A CA 1
ATOM 687 C C . THR A 1 84 ? -3.207 8.155 18.849 1.00 88.62 84 THR A C 1
ATOM 689 O O . THR A 1 84 ? -2.097 8.606 19.134 1.00 88.62 84 THR A O 1
ATOM 692 N N . ARG A 1 85 ? -3.861 7.325 19.671 1.00 91.19 85 ARG A N 1
ATOM 693 C CA . ARG A 1 85 ? -3.283 6.862 20.935 1.00 91.19 85 ARG A CA 1
ATOM 694 C C . ARG A 1 85 ? -2.019 6.031 20.711 1.00 91.19 85 ARG A C 1
ATOM 696 O O . ARG A 1 85 ? -1.018 6.266 21.379 1.00 91.19 85 ARG A O 1
ATOM 703 N N . PHE A 1 86 ? -2.053 5.095 19.766 1.00 90.00 86 PHE A N 1
ATOM 704 C CA . PHE A 1 86 ? -0.891 4.279 19.422 1.00 90.00 86 PHE A CA 1
ATOM 705 C C . PHE A 1 86 ? 0.292 5.137 18.947 1.00 90.00 86 PHE A C 1
ATOM 707 O O . PHE A 1 86 ? 1.419 4.912 19.378 1.00 90.00 86 PHE A O 1
ATOM 714 N N . GLN A 1 87 ? 0.046 6.155 18.118 1.00 86.94 87 GLN A N 1
ATOM 715 C CA . GLN A 1 87 ? 1.084 7.082 17.655 1.00 86.94 87 GLN A CA 1
ATOM 716 C C . GLN A 1 87 ? 1.719 7.856 18.821 1.00 86.94 87 GLN A C 1
ATOM 718 O O . GLN A 1 87 ? 2.940 7.989 18.874 1.00 86.94 87 GLN A O 1
ATOM 723 N N . ALA A 1 88 ? 0.912 8.312 19.786 1.00 87.69 88 ALA A N 1
ATOM 724 C CA . ALA A 1 88 ? 1.412 8.989 20.983 1.00 87.69 88 ALA A CA 1
ATOM 725 C C . ALA A 1 88 ? 2.274 8.069 21.870 1.00 87.69 88 ALA A C 1
ATOM 727 O O . ALA A 1 88 ? 3.254 8.520 22.461 1.00 87.69 88 ALA A O 1
ATOM 728 N N . GLU A 1 89 ? 1.928 6.781 21.953 1.00 88.56 89 GLU A N 1
ATOM 729 C CA . GLU A 1 89 ? 2.680 5.771 22.711 1.00 88.56 89 GLU A CA 1
ATOM 730 C C . GLU A 1 89 ? 3.941 5.282 21.960 1.00 88.56 89 GLU A C 1
ATOM 732 O O . GLU A 1 89 ? 4.887 4.798 22.587 1.00 88.56 89 GLU A O 1
ATOM 737 N N . HIS A 1 90 ? 3.994 5.450 20.632 1.00 84.94 90 HIS A N 1
ATOM 738 C CA . HIS A 1 90 ? 5.076 4.970 19.765 1.00 84.94 90 HIS A CA 1
ATOM 739 C C . HIS A 1 90 ? 5.549 6.021 18.739 1.00 84.94 90 HIS A C 1
ATOM 741 O O . HIS A 1 90 ? 5.416 5.810 17.528 1.00 84.94 90 HIS A O 1
ATOM 747 N N . PRO A 1 91 ? 6.175 7.127 19.186 1.00 81.44 91 PRO A N 1
ATOM 748 C CA . PRO A 1 91 ? 6.649 8.191 18.295 1.00 81.44 9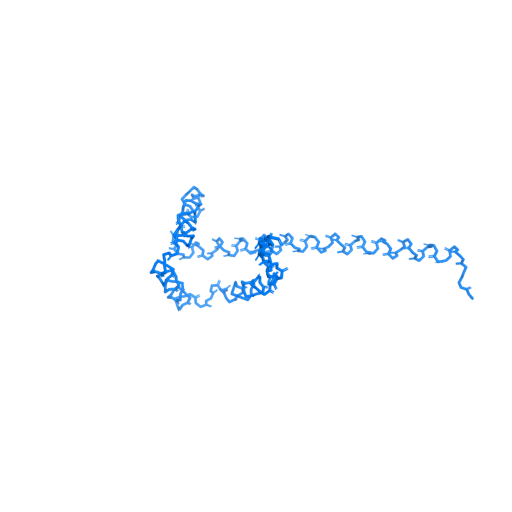1 PRO A CA 1
ATOM 749 C C . PRO A 1 91 ? 7.767 7.740 17.336 1.0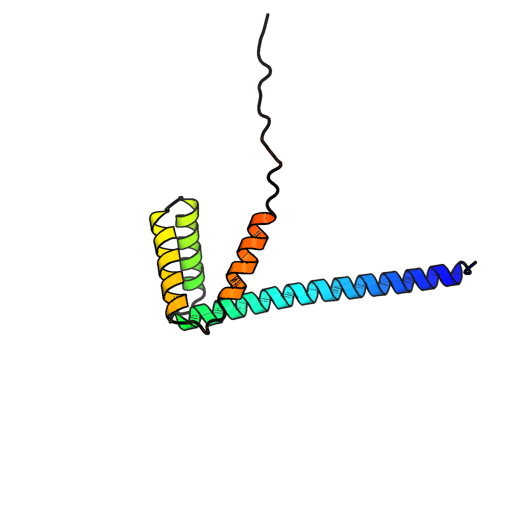0 81.44 91 PRO A C 1
ATOM 751 O O . PRO A 1 91 ? 8.021 8.378 16.322 1.00 81.44 91 PRO A O 1
ATOM 754 N N . ASP A 1 92 ? 8.436 6.623 17.628 1.00 78.94 92 ASP A N 1
ATOM 755 C CA . ASP A 1 92 ? 9.512 6.031 16.827 1.00 78.94 92 ASP A CA 1
ATOM 756 C C . ASP A 1 92 ? 9.010 5.039 15.758 1.00 78.94 92 ASP A C 1
ATOM 758 O O . ASP A 1 92 ? 9.807 4.405 15.067 1.00 78.94 92 ASP A O 1
ATOM 762 N N . ALA A 1 93 ? 7.696 4.815 15.651 1.00 73.06 93 ALA A N 1
ATOM 763 C CA . ALA A 1 93 ? 7.140 3.783 14.777 1.00 73.06 93 ALA A CA 1
ATOM 764 C C . ALA A 1 93 ? 7.171 4.119 13.276 1.00 73.06 93 ALA A C 1
ATOM 766 O O . ALA A 1 93 ? 6.842 3.236 12.487 1.00 73.06 93 ALA A O 1
ATOM 767 N N . GLY A 1 94 ? 7.602 5.326 12.884 1.00 67.62 94 GLY A N 1
ATOM 768 C CA . GLY A 1 94 ? 7.714 5.722 11.473 1.00 67.62 94 GLY A CA 1
ATOM 769 C C . GLY A 1 94 ? 6.358 5.763 10.762 1.00 67.62 94 GLY A C 1
ATOM 770 O O . GLY A 1 94 ? 6.234 5.307 9.633 1.00 67.62 94 GLY A O 1
ATOM 771 N N . LEU A 1 95 ? 5.321 6.226 11.465 1.00 69.19 95 LEU A N 1
ATOM 772 C CA . LEU A 1 95 ? 3.934 6.252 10.984 1.00 69.19 95 LEU A CA 1
ATOM 773 C C . LEU A 1 95 ? 3.627 7.436 10.056 1.00 69.19 95 LEU A C 1
ATOM 775 O O . LEU A 1 95 ? 2.661 7.365 9.300 1.00 69.19 95 LEU A O 1
ATOM 779 N N . ASP A 1 96 ? 4.435 8.498 10.103 1.00 63.94 96 ASP A N 1
ATOM 780 C CA . ASP A 1 96 ? 4.215 9.717 9.313 1.00 63.94 96 ASP A CA 1
ATOM 781 C C . ASP A 1 96 ? 4.263 9.437 7.798 1.00 63.94 96 ASP A C 1
ATOM 783 O O . ASP A 1 96 ? 3.429 9.958 7.056 1.00 63.94 96 ASP A O 1
ATOM 787 N N . ASP A 1 97 ? 5.120 8.506 7.362 1.00 60.09 97 ASP A N 1
ATOM 788 C CA . ASP A 1 97 ? 5.259 8.091 5.955 1.00 60.09 97 ASP A CA 1
ATOM 789 C C . ASP A 1 97 ? 3.960 7.484 5.373 1.00 60.09 97 ASP A C 1
ATOM 791 O O . ASP A 1 97 ? 3.728 7.511 4.164 1.00 60.09 97 ASP A O 1
ATOM 795 N N . PHE A 1 98 ? 3.072 6.939 6.217 1.00 61.59 98 PHE A N 1
ATOM 796 C CA . PHE A 1 98 ? 1.834 6.287 5.770 1.00 61.59 98 PHE A CA 1
ATOM 797 C C . PHE A 1 98 ? 0.677 7.256 5.516 1.00 61.59 98 PHE A C 1
ATOM 799 O O . PHE A 1 98 ? -0.213 6.939 4.722 1.00 61.59 98 PHE A O 1
ATOM 806 N N . MET A 1 99 ? 0.661 8.411 6.188 1.00 57.84 99 MET A N 1
ATOM 807 C CA . MET A 1 99 ? -0.386 9.418 5.991 1.00 57.84 99 MET A CA 1
ATOM 808 C C . MET A 1 99 ? -0.182 10.198 4.692 1.00 57.84 99 MET A C 1
ATOM 810 O O . MET A 1 99 ? -1.157 10.489 3.998 1.00 57.84 99 MET A O 1
ATOM 814 N N . GLU A 1 100 ? 1.070 10.488 4.336 1.00 53.78 100 GLU A N 1
ATOM 815 C CA . GLU A 1 100 ? 1.406 11.244 3.127 1.00 53.78 100 GLU A CA 1
ATOM 816 C C . GLU A 1 100 ? 0.993 10.472 1.855 1.00 53.78 100 GLU A C 1
ATOM 818 O O . GLU A 1 100 ? 0.349 11.028 0.968 1.00 53.78 100 GLU A O 1
ATOM 823 N N . GLU A 1 101 ? 1.208 9.150 1.806 1.00 51.53 101 GLU A N 1
ATOM 824 C CA . GLU A 1 101 ? 0.765 8.301 0.682 1.00 51.53 101 GLU A CA 1
ATOM 825 C C . GLU A 1 101 ? -0.762 8.122 0.572 1.00 51.53 101 GLU A C 1
ATOM 827 O O . GLU A 1 101 ? -1.269 7.815 -0.513 1.00 51.53 101 GLU A O 1
ATOM 832 N N . ALA A 1 102 ? -1.508 8.238 1.675 1.00 49.06 102 ALA A N 1
ATOM 833 C CA . ALA A 1 102 ? -2.967 8.119 1.659 1.00 49.06 102 ALA A CA 1
ATOM 834 C C . ALA A 1 102 ? -3.635 9.399 1.132 1.00 49.06 102 ALA A C 1
ATOM 836 O O . ALA A 1 102 ? -4.616 9.308 0.395 1.00 49.06 102 ALA A O 1
ATOM 837 N N . ALA A 1 103 ? -3.074 10.568 1.457 1.00 45.84 103 ALA A N 1
ATOM 838 C CA . ALA A 1 103 ? -3.533 11.855 0.939 1.00 45.84 103 ALA A CA 1
ATOM 839 C C . ALA A 1 103 ? -3.328 11.963 -0.584 1.00 45.84 103 ALA A C 1
ATOM 841 O O . ALA A 1 103 ? -4.250 12.339 -1.303 1.00 45.84 103 ALA A O 1
ATOM 842 N N . VAL A 1 104 ? -2.171 11.522 -1.093 1.00 49.28 104 VAL A N 1
ATOM 843 C CA . VAL A 1 104 ? -1.859 11.551 -2.536 1.00 49.28 104 VAL A CA 1
ATOM 844 C C . VAL A 1 104 ? -2.787 10.640 -3.355 1.00 49.28 104 VAL A C 1
ATOM 846 O O . VAL A 1 104 ? -3.175 10.988 -4.464 1.00 49.28 104 VAL A O 1
ATOM 849 N N . GLN A 1 105 ? -3.203 9.489 -2.814 1.00 47.56 105 GLN A N 1
ATOM 850 C CA . GLN A 1 105 ? -4.127 8.579 -3.511 1.00 47.56 105 GLN A CA 1
ATOM 851 C C . GLN A 1 105 ? -5.580 9.080 -3.556 1.00 47.56 105 GLN A C 1
ATOM 853 O O . GLN A 1 105 ? -6.332 8.657 -4.433 1.00 47.56 105 GLN A O 1
ATOM 858 N N . GLN A 1 106 ? -5.995 9.953 -2.632 1.00 45.81 106 GLN A N 1
ATOM 859 C CA . GLN A 1 106 ? -7.342 10.539 -2.650 1.00 45.81 106 GLN A CA 1
ATOM 860 C C . GLN A 1 106 ? -7.475 11.664 -3.687 1.00 45.81 106 GLN A C 1
ATOM 862 O O . GLN A 1 106 ? -8.556 11.839 -4.242 1.00 45.81 106 GLN A O 1
ATOM 867 N N . GLU A 1 107 ? -6.388 12.371 -4.011 1.00 39.59 107 GLU A N 1
ATOM 868 C CA . GLU A 1 107 ? -6.383 13.419 -5.045 1.00 39.59 107 GLU A CA 1
ATOM 869 C C . GLU A 1 107 ? -6.393 12.872 -6.491 1.00 39.59 107 GLU A C 1
ATOM 871 O O . GLU A 1 107 ? -6.666 13.621 -7.427 1.00 39.59 107 GLU A O 1
ATOM 876 N N . GLU A 1 108 ? -6.147 11.572 -6.703 1.00 40.19 108 GLU A N 1
ATOM 877 C CA . GLU A 1 108 ? -6.118 10.945 -8.039 1.00 40.19 108 GLU A CA 1
ATOM 878 C C . GLU A 1 108 ? -7.450 10.307 -8.486 1.00 40.19 108 GLU A C 1
ATOM 880 O O . GLU A 1 108 ? -7.497 9.684 -9.549 1.00 40.19 108 GLU A O 1
ATOM 885 N N . ILE A 1 109 ? -8.550 10.454 -7.736 1.00 40.38 109 ILE A N 1
ATOM 886 C CA . ILE A 1 109 ? -9.882 10.077 -8.239 1.00 40.38 109 ILE A CA 1
ATOM 887 C C . ILE A 1 109 ? -10.382 11.238 -9.112 1.00 40.38 109 ILE A C 1
ATOM 889 O O . ILE A 1 109 ? -10.716 12.290 -8.566 1.00 40.38 109 ILE A O 1
ATOM 893 N N . PRO A 1 110 ? -10.458 11.113 -10.452 1.00 38.06 110 PRO A N 1
ATOM 894 C CA . PRO A 1 110 ? -11.005 12.189 -11.253 1.00 38.06 110 PRO A CA 1
ATOM 895 C C . PRO A 1 110 ? -12.510 12.260 -10.980 1.00 38.06 110 PRO A C 1
ATOM 897 O O . PRO A 1 110 ? -13.273 11.383 -11.393 1.00 38.06 110 PRO A O 1
ATOM 900 N N . GLU A 1 111 ? -12.943 13.325 -10.308 1.00 42.59 111 GLU A N 1
ATOM 901 C CA . GLU A 1 111 ? -14.320 13.814 -10.349 1.00 42.59 111 GLU A CA 1
ATOM 902 C C . GLU A 1 111 ? -14.662 14.246 -11.788 1.00 42.59 111 GLU A C 1
ATOM 904 O O . GLU A 1 111 ? -14.736 15.427 -12.109 1.00 42.59 111 GLU A O 1
ATOM 909 N N . SER A 1 112 ? -14.824 13.300 -12.714 1.00 49.00 112 SER A N 1
ATOM 910 C CA . SER A 1 112 ? -15.380 13.602 -14.035 1.00 49.00 112 SER A CA 1
ATOM 911 C C . SER A 1 112 ? -15.986 12.380 -14.721 1.00 49.00 112 SER A C 1
ATOM 913 O O . SER A 1 112 ? -15.625 12.052 -15.846 1.00 49.00 112 SER A O 1
ATOM 915 N N . LEU A 1 113 ? -16.949 11.723 -14.083 1.00 39.84 113 LEU A N 1
ATOM 916 C CA . LEU A 1 113 ? -18.070 11.123 -14.813 1.00 39.84 113 LEU A CA 1
ATOM 917 C C . LEU A 1 113 ? -19.344 11.395 -14.014 1.00 39.84 113 LEU A C 1
ATOM 919 O O . LEU A 1 113 ? -19.952 10.509 -13.418 1.00 39.84 113 LEU A O 1
ATOM 923 N N . GLY A 1 114 ? -19.706 12.679 -13.985 1.00 34.75 114 GLY A N 1
ATOM 924 C CA . GLY A 1 114 ? -21.056 13.108 -13.673 1.00 34.75 114 GLY A CA 1
ATOM 925 C C . GLY A 1 114 ? -22.014 12.454 -14.660 1.00 34.75 114 GLY A C 1
ATOM 926 O O . GLY A 1 114 ? -21.989 12.724 -15.856 1.00 34.75 114 GLY A O 1
ATOM 927 N N . SER A 1 115 ? -22.807 11.544 -14.115 1.00 35.84 115 SER A N 1
ATOM 928 C CA . SER A 1 115 ? -24.050 11.018 -14.651 1.00 35.84 115 SER A CA 1
ATOM 929 C C . SER A 1 115 ? -24.934 12.136 -15.228 1.00 35.84 115 SER A C 1
ATOM 931 O O . SER A 1 115 ? -25.676 12.771 -14.484 1.00 35.84 115 SER A O 1
ATOM 933 N N . GLU A 1 116 ? -24.923 12.338 -16.546 1.00 37.31 116 GLU A N 1
ATOM 934 C CA . GLU A 1 116 ? -26.056 12.952 -17.248 1.00 37.31 116 GLU A CA 1
ATOM 935 C C . GLU A 1 116 ? -27.088 11.858 -17.550 1.00 37.31 116 GLU A C 1
ATOM 937 O O . GLU A 1 116 ? -27.055 11.185 -18.578 1.00 37.31 116 GLU A O 1
ATOM 942 N N . GLY A 1 117 ? -27.988 11.648 -16.590 1.00 35.59 117 GLY A N 1
ATOM 943 C CA . GLY A 1 117 ? -29.303 11.072 -16.842 1.00 35.59 117 GLY A CA 1
ATOM 944 C C . GLY A 1 117 ? -30.302 12.218 -16.978 1.00 35.59 117 GLY A C 1
ATOM 945 O O . GLY A 1 117 ? -30.359 13.078 -16.102 1.00 35.59 117 GLY A O 1
ATOM 946 N N . GLY A 1 118 ? -31.072 12.239 -18.064 1.00 34.59 118 GLY A N 1
ATOM 947 C CA . GLY A 1 118 ? -32.077 13.274 -18.305 1.00 34.59 118 GLY A CA 1
ATOM 948 C C . GLY A 1 118 ? -32.940 12.973 -19.524 1.00 34.59 118 GLY A C 1
ATOM 949 O O . GLY A 1 118 ? -32.758 13.569 -20.574 1.00 34.59 118 GLY A O 1
ATOM 950 N N . GLU A 1 119 ? -33.812 11.982 -19.360 1.00 41.75 119 GLU A N 1
ATOM 951 C CA . GLU A 1 119 ? -35.106 11.765 -20.023 1.00 41.75 119 GLU A CA 1
ATOM 952 C C . GLU A 1 119 ? -35.554 12.818 -21.063 1.00 41.75 119 GLU A C 1
ATOM 954 O O . GLU A 1 119 ? -35.979 13.916 -20.712 1.00 41.75 119 GLU A O 1
ATOM 959 N N . GLU A 1 120 ? -35.604 12.434 -22.344 1.00 40.53 120 GLU A N 1
ATOM 960 C CA . GLU A 1 120 ? -36.517 13.061 -23.307 1.00 40.53 120 GLU A CA 1
ATOM 961 C C . GLU A 1 120 ? -37.820 12.249 -23.355 1.00 40.53 120 GLU A C 1
ATOM 963 O O . GLU A 1 120 ? -37.951 11.268 -24.089 1.00 40.53 120 GLU A O 1
ATOM 968 N N . THR A 1 121 ? -38.801 12.663 -22.550 1.00 43.66 121 THR A N 1
ATOM 969 C CA . THR A 1 121 ? -40.211 12.295 -22.733 1.00 43.66 121 THR A CA 1
ATOM 970 C C . THR A 1 121 ? -41.087 13.539 -22.704 1.00 43.66 121 THR A C 1
ATOM 972 O O . THR A 1 121 ? -41.093 14.253 -21.702 1.00 43.66 121 THR A O 1
ATOM 975 N N . ASN A 1 122 ? -41.814 13.745 -23.807 1.00 42.12 122 ASN A N 1
ATOM 976 C CA . ASN A 1 122 ? -43.150 14.348 -24.000 1.00 42.12 122 ASN A CA 1
ATOM 977 C C . ASN A 1 122 ? -43.136 15.063 -25.366 1.00 42.12 122 ASN A C 1
ATOM 979 O O . ASN A 1 122 ? -42.231 15.843 -25.628 1.00 42.12 122 ASN A O 1
ATOM 983 N N . GLY A 1 123 ? -44.044 14.846 -26.314 1.00 43.94 123 GLY A N 1
ATOM 984 C CA . GLY A 1 123 ? -45.412 14.342 -26.243 1.00 43.94 123 GLY A CA 1
ATOM 985 C C . GLY A 1 123 ? -46.316 15.349 -26.968 1.00 43.94 123 GLY A C 1
ATOM 986 O O . GLY A 1 123 ? -46.211 16.537 -26.683 1.00 43.94 123 GLY A O 1
ATOM 987 N N . GLU A 1 124 ? -47.178 14.823 -27.847 1.00 39.56 124 GLU A N 1
ATOM 988 C CA . GLU A 1 124 ? -48.199 15.474 -28.708 1.00 39.56 124 GLU A CA 1
ATOM 989 C C . GLU A 1 124 ? -47.764 16.065 -30.062 1.00 39.56 124 GLU A C 1
ATOM 991 O O . GLU A 1 124 ? -47.005 17.055 -30.124 1.00 39.56 124 GLU A O 1
#

pLDDT: mean 78.55, std 19.84, range [34.59, 96.31]

Sequence (124 aa):
MASLKQMEKRWENLRRKQEALQQEMKKTKRNMEVQRTNDIGRIIRKTGFPVHNMAILIGALVHAKERIDAGDHQTMDQYISCYTRFQAEHPDAGLDDFMEEAAVQQEEIPESLGSEGGEETNGE

Radius of gyration: 24.94 Å; chains: 1; bounding box: 73×34×64 Å

Secondary structure (DSSP, 8-state):
---HHHHHHHHHHHHHHHHHHHHHHHHHHHHHHHHHHHHHHHHHHHTT--TT-HHHHHHHHHHHHHHHHTT-HHHHHHHHHHHHHHHHH-TTS--HHHHHHHHHHHTTS---------------